Protein AF-A0A7K2YGI1-F1 (afdb_monomer)

Structure (mmCIF, N/CA/C/O backbone):
data_AF-A0A7K2YGI1-F1
#
_entry.id   AF-A0A7K2YGI1-F1
#
loop_
_atom_site.group_PDB
_atom_site.id
_atom_site.type_symbol
_atom_site.label_atom_id
_atom_site.label_alt_id
_atom_site.label_comp_id
_atom_site.label_asym_id
_atom_site.label_entity_id
_atom_site.label_seq_id
_atom_site.pdbx_PDB_ins_code
_atom_site.Cartn_x
_atom_site.Cartn_y
_atom_site.Cartn_z
_atom_site.occupancy
_atom_site.B_iso_or_equiv
_atom_site.auth_seq_id
_atom_site.auth_comp_id
_atom_site.auth_asym_id
_atom_site.auth_atom_id
_atom_site.pdbx_PDB_model_num
ATOM 1 N N . MET A 1 1 ? 9.250 -7.421 61.620 1.00 45.06 1 MET A N 1
ATOM 2 C CA . MET A 1 1 ? 8.471 -8.365 62.449 1.00 45.06 1 MET A CA 1
ATOM 3 C C . MET A 1 1 ? 7.355 -8.930 61.593 1.00 45.06 1 MET A C 1
ATOM 5 O O . MET A 1 1 ? 6.462 -8.195 61.200 1.00 45.06 1 MET A O 1
ATOM 9 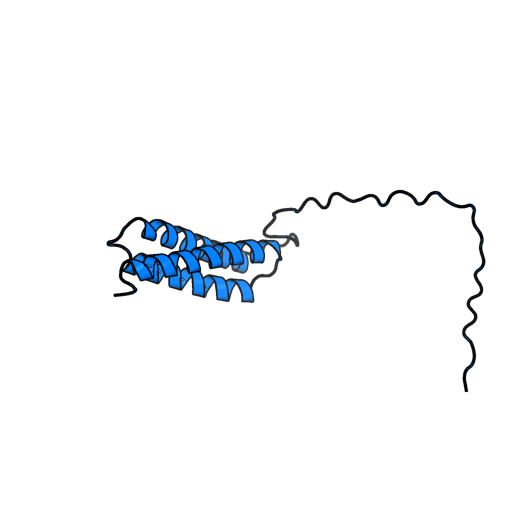N N . ALA A 1 2 ? 7.492 -10.195 61.210 1.00 52.25 2 ALA A N 1
ATOM 10 C CA . ALA A 1 2 ? 6.540 -10.931 60.392 1.00 52.25 2 ALA A CA 1
ATOM 11 C C . ALA A 1 2 ? 5.465 -11.555 61.289 1.00 52.25 2 ALA A C 1
ATOM 13 O O . ALA A 1 2 ? 5.830 -12.147 62.301 1.00 52.25 2 ALA A O 1
ATOM 14 N N . HIS A 1 3 ? 4.183 -11.488 60.909 1.00 44.59 3 HIS A N 1
ATOM 15 C CA . HIS A 1 3 ? 3.222 -12.508 61.331 1.00 44.59 3 HIS A CA 1
ATOM 16 C C . HIS A 1 3 ? 1.954 -12.544 60.451 1.00 44.59 3 HIS A C 1
ATOM 18 O O . HIS A 1 3 ? 1.052 -11.728 60.584 1.00 44.59 3 HIS A O 1
ATOM 24 N N . THR A 1 4 ? 1.911 -13.577 59.603 1.00 57.75 4 THR A N 1
ATOM 25 C CA . THR A 1 4 ? 0.811 -14.555 59.522 1.00 57.75 4 THR A CA 1
ATOM 26 C C . THR A 1 4 ? -0.527 -14.130 58.911 1.00 57.75 4 THR A C 1
ATOM 28 O O . THR A 1 4 ? -1.422 -13.644 59.593 1.00 57.75 4 THR A O 1
ATOM 31 N N . ILE A 1 5 ? -0.737 -14.528 57.649 1.00 59.59 5 ILE A N 1
ATOM 32 C CA . ILE A 1 5 ? -2.075 -14.846 57.127 1.00 59.59 5 ILE A CA 1
ATOM 33 C C . ILE A 1 5 ? -2.151 -16.360 56.911 1.00 59.59 5 ILE A C 1
ATOM 35 O O . ILE A 1 5 ? -1.531 -16.938 56.020 1.00 59.59 5 ILE A O 1
ATOM 39 N N . ARG A 1 6 ? -2.909 -16.991 57.805 1.00 55.69 6 ARG A N 1
ATOM 40 C CA . ARG A 1 6 ? -3.280 -18.406 57.860 1.00 55.69 6 ARG A CA 1
ATOM 41 C C . ARG A 1 6 ? -4.066 -18.801 56.599 1.00 55.69 6 ARG A C 1
ATOM 43 O O . ARG A 1 6 ? -5.207 -18.382 56.439 1.00 55.69 6 ARG A O 1
ATOM 50 N N . ARG A 1 7 ? -3.506 -19.663 55.741 1.00 56.50 7 ARG A N 1
ATOM 51 C CA . ARG A 1 7 ? -4.301 -20.464 54.792 1.00 56.50 7 ARG A CA 1
ATOM 52 C C . ARG A 1 7 ? -4.713 -21.763 55.476 1.00 56.50 7 ARG A C 1
ATOM 54 O O . ARG A 1 7 ? -3.933 -22.703 55.559 1.00 56.50 7 ARG A O 1
ATOM 61 N N . THR A 1 8 ? -5.948 -21.801 55.959 1.00 56.31 8 THR A N 1
ATOM 62 C CA . THR A 1 8 ? -6.647 -23.036 56.333 1.00 56.31 8 THR A CA 1
ATOM 63 C C . THR A 1 8 ? -7.692 -23.327 55.273 1.00 56.31 8 THR A C 1
ATOM 65 O O . THR A 1 8 ? -8.629 -22.555 55.097 1.00 56.31 8 THR A O 1
ATOM 68 N N . GLY A 1 9 ? -7.496 -24.432 54.560 1.00 49.47 9 GLY A N 1
ATOM 69 C CA . GLY A 1 9 ? -8.387 -24.897 53.506 1.00 49.47 9 GLY A CA 1
ATOM 70 C C . GLY A 1 9 ? -7.908 -26.218 52.918 1.00 49.47 9 GLY A C 1
ATOM 71 O O . GLY A 1 9 ? -7.691 -26.318 51.718 1.00 49.47 9 GLY A O 1
ATOM 72 N N . THR A 1 10 ? -7.689 -27.218 53.773 1.00 59.75 10 THR A N 1
ATOM 73 C CA . THR A 1 10 ? -7.644 -28.627 53.372 1.00 59.75 10 THR A CA 1
ATOM 74 C C . THR A 1 10 ? -9.079 -29.118 53.230 1.00 59.75 10 THR A C 1
ATOM 76 O O . THR A 1 10 ? -9.737 -29.404 54.228 1.00 59.75 10 THR A O 1
ATOM 79 N N . ALA A 1 11 ? -9.561 -29.207 51.995 1.00 50.25 11 ALA A N 1
ATOM 80 C CA . ALA A 1 11 ? -10.733 -29.997 51.648 1.00 50.25 11 ALA A CA 1
ATOM 81 C C . ALA A 1 11 ? -10.344 -30.913 50.486 1.00 50.25 11 ALA A C 1
ATOM 83 O O . ALA A 1 11 ? -10.409 -30.552 49.313 1.00 50.25 11 ALA A O 1
ATOM 84 N N . THR A 1 12 ? -9.864 -32.092 50.862 1.00 53.69 12 THR A N 1
ATOM 85 C CA . THR A 1 12 ? -9.675 -33.261 50.010 1.00 53.69 12 THR A CA 1
ATOM 86 C C . THR A 1 12 ? -11.051 -33.703 49.503 1.00 53.69 12 THR A C 1
ATOM 88 O O . THR A 1 12 ? -11.774 -34.413 50.196 1.00 53.69 12 THR A O 1
ATOM 91 N N . GLY A 1 13 ? -11.451 -33.220 48.326 1.00 58.00 13 GLY A N 1
ATOM 92 C CA . GLY A 1 13 ? -12.566 -33.776 47.554 1.00 58.00 13 GLY A CA 1
ATOM 93 C C . GLY A 1 13 ? -12.103 -34.984 46.728 1.00 58.00 13 GLY A C 1
ATOM 94 O O . GLY A 1 13 ? -10.903 -35.102 46.462 1.00 58.00 13 GLY A O 1
ATOM 95 N N . PRO A 1 14 ? -13.010 -35.895 46.327 1.00 58.09 14 PRO A N 1
ATOM 96 C CA . PRO A 1 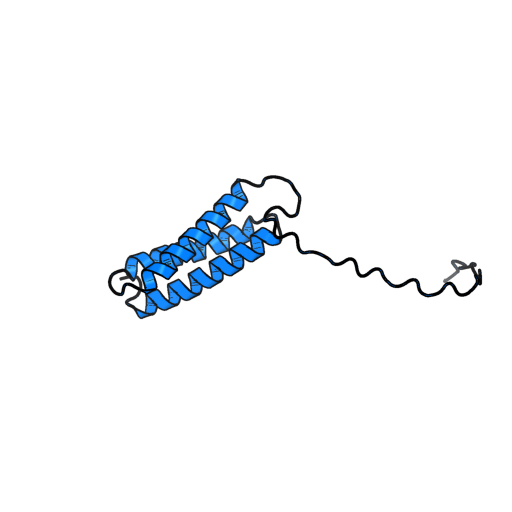14 ? -12.659 -37.026 45.471 1.00 58.09 14 PRO A CA 1
ATOM 97 C C . PRO A 1 14 ? -12.021 -36.504 44.181 1.00 58.09 14 PRO A C 1
ATOM 99 O O . PRO A 1 14 ? -12.472 -35.488 43.654 1.00 58.09 14 PRO A O 1
ATOM 102 N N . VAL A 1 15 ? -10.967 -37.176 43.703 1.00 65.31 15 VAL A N 1
ATOM 103 C CA . VAL A 1 15 ? -10.282 -36.878 42.436 1.00 65.31 15 VAL A CA 1
ATOM 104 C C . VAL A 1 15 ? -11.321 -36.871 41.316 1.00 65.31 15 VAL A C 1
ATOM 106 O O . VAL A 1 15 ? -11.678 -37.902 40.753 1.00 65.31 15 VAL A O 1
ATOM 109 N N . GLY A 1 16 ? -11.852 -35.684 41.038 1.00 55.22 16 GLY A N 1
ATOM 110 C CA . GLY A 1 16 ? -12.587 -35.400 39.829 1.00 55.22 16 GLY A CA 1
ATOM 111 C C . GLY A 1 16 ? -11.579 -35.486 38.703 1.00 55.22 16 GLY A C 1
ATOM 112 O O . GLY A 1 16 ? -10.581 -34.764 38.706 1.00 55.22 16 GLY A O 1
ATOM 113 N N . THR A 1 17 ? -11.819 -36.415 37.786 1.00 59.53 17 THR A N 1
ATOM 114 C CA . THR A 1 17 ? -11.211 -36.493 36.461 1.00 59.53 17 THR A CA 1
ATOM 115 C C . THR A 1 17 ? -10.858 -35.085 35.978 1.00 59.53 17 THR A C 1
ATOM 117 O O . THR A 1 17 ? -11.756 -34.239 36.012 1.00 59.53 17 THR A O 1
ATOM 120 N N . PRO A 1 18 ? -9.612 -34.786 35.556 1.00 59.06 18 PRO A N 1
ATOM 121 C CA . PRO A 1 18 ? -9.316 -33.522 34.897 1.00 59.06 18 PRO A CA 1
ATOM 122 C C . PRO A 1 18 ? -10.215 -33.445 33.665 1.00 59.06 18 PRO A C 1
ATOM 124 O O . PRO A 1 18 ? -9.957 -34.075 32.641 1.00 59.06 18 PRO A O 1
ATOM 127 N N . GLY A 1 19 ? -11.349 -32.761 33.833 1.00 55.47 19 GLY A N 1
ATOM 128 C CA . GLY A 1 19 ? -12.338 -32.544 32.802 1.00 55.47 19 GLY A CA 1
ATOM 129 C C . GLY A 1 19 ? -11.597 -31.877 31.673 1.00 55.47 19 GLY A C 1
ATOM 130 O O . GLY A 1 19 ? -11.043 -30.794 31.862 1.00 55.47 19 GLY A O 1
ATOM 131 N N . ALA A 1 20 ? -11.513 -32.608 30.565 1.00 59.72 20 ALA A N 1
ATOM 132 C CA . ALA A 1 20 ? -10.896 -32.190 29.330 1.00 59.72 20 ALA A CA 1
ATOM 133 C C . ALA A 1 20 ? -11.127 -30.693 29.142 1.00 59.72 20 ALA A C 1
ATOM 135 O O . ALA A 1 20 ? -12.272 -30.237 29.082 1.00 59.72 20 ALA A O 1
ATOM 136 N N . THR A 1 21 ? -10.032 -29.938 29.102 1.00 56.62 21 THR A N 1
ATOM 137 C CA . THR A 1 21 ? -10.012 -28.579 28.586 1.00 56.62 21 THR A CA 1
ATOM 138 C C . THR A 1 21 ? -10.784 -28.624 27.281 1.00 56.62 21 THR A C 1
ATOM 140 O O . THR A 1 21 ? -10.309 -29.183 26.293 1.00 56.62 21 THR A O 1
ATOM 143 N N . ALA A 1 22 ? -12.014 -28.110 27.289 1.00 58.97 22 ALA A N 1
ATOM 144 C CA . ALA A 1 22 ? -12.747 -27.879 26.068 1.00 58.97 22 ALA A CA 1
ATOM 145 C C . ALA A 1 22 ? -11.897 -26.870 25.301 1.00 58.97 22 ALA A C 1
ATOM 147 O 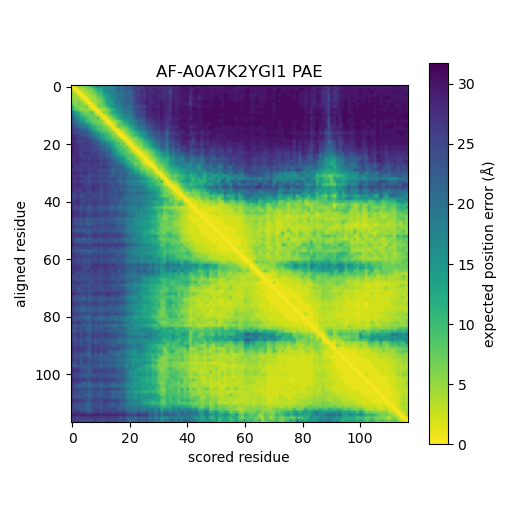O . ALA A 1 22 ? -11.917 -25.674 25.592 1.00 58.97 22 ALA A O 1
ATOM 148 N N . VAL A 1 23 ? -11.068 -27.377 24.386 1.00 62.72 23 VAL A N 1
ATOM 149 C CA . VAL A 1 23 ? -10.360 -26.586 23.392 1.00 62.72 23 VAL A CA 1
ATOM 150 C C . VAL A 1 23 ? -11.467 -26.000 22.537 1.00 62.72 23 VAL A C 1
ATOM 152 O O . VAL A 1 23 ? -11.917 -26.596 21.558 1.00 62.72 23 VAL A O 1
ATOM 155 N N . GLY A 1 24 ? -11.990 -24.861 22.990 1.00 56.62 24 GLY A N 1
ATOM 156 C CA . GLY A 1 24 ? -12.884 -24.036 22.215 1.00 56.62 24 GLY A CA 1
ATOM 157 C C . GLY A 1 24 ? -12.155 -23.777 20.915 1.00 56.62 24 GLY A C 1
ATOM 158 O O . GLY A 1 24 ? -11.088 -23.166 20.907 1.00 56.62 24 GLY A O 1
ATOM 159 N N . THR A 1 25 ? -12.683 -24.326 19.828 1.00 60.78 25 THR A N 1
ATOM 160 C CA . THR A 1 25 ? -12.170 -24.074 18.492 1.00 60.78 25 THR A CA 1
ATOM 161 C C . THR A 1 25 ? -12.355 -22.581 18.276 1.00 60.78 25 THR A C 1
ATOM 163 O O . THR A 1 25 ? -13.459 -22.121 17.985 1.00 60.78 25 THR A O 1
ATOM 166 N N . HIS A 1 26 ? -11.295 -21.808 18.513 1.00 54.62 26 HIS A N 1
ATOM 167 C CA . HIS A 1 26 ? -11.288 -20.374 18.295 1.00 54.62 26 HIS A CA 1
ATOM 168 C C . HIS A 1 26 ? -11.380 -20.176 16.787 1.00 54.62 26 HIS A C 1
ATOM 170 O O . HIS A 1 26 ? -10.375 -20.072 16.098 1.00 54.62 26 HIS A O 1
ATOM 176 N N . ARG A 1 27 ? -12.599 -20.200 16.243 1.00 62.75 27 ARG A N 1
ATOM 177 C CA . ARG A 1 27 ? -12.839 -19.899 14.836 1.00 62.75 27 ARG A CA 1
ATOM 178 C C . ARG A 1 27 ? -12.501 -18.422 14.658 1.00 62.75 27 ARG A C 1
ATOM 180 O O . ARG A 1 27 ? -13.203 -17.593 15.244 1.00 62.75 27 ARG A O 1
ATOM 187 N N . PRO A 1 28 ? -11.424 -18.070 13.936 1.00 56.44 28 PRO A N 1
ATOM 188 C CA . PRO A 1 28 ? -11.101 -16.674 13.717 1.00 56.44 28 PRO A CA 1
ATOM 189 C C . PRO A 1 28 ? -12.233 -16.090 12.875 1.00 56.44 28 PRO A C 1
ATOM 191 O O . PRO A 1 28 ? -12.435 -16.469 11.722 1.00 56.44 28 PRO A O 1
ATOM 194 N N . ARG A 1 29 ? -13.041 -15.214 13.474 1.00 59.75 29 ARG A N 1
ATOM 195 C CA . ARG A 1 29 ? -14.012 -14.436 12.712 1.00 59.75 29 ARG A CA 1
ATOM 196 C C . ARG A 1 29 ? -13.199 -13.394 11.952 1.00 59.75 29 ARG A C 1
ATOM 198 O O . ARG A 1 29 ? -12.737 -12.432 12.550 1.00 59.75 29 ARG A O 1
ATOM 205 N N . LEU A 1 30 ? -13.008 -13.611 10.651 1.00 57.84 30 LEU A N 1
ATOM 206 C CA . LEU A 1 30 ? -12.370 -12.686 9.700 1.00 57.84 30 LEU A CA 1
ATOM 207 C C . LEU A 1 30 ? -13.265 -11.461 9.432 1.00 57.84 30 LEU A C 1
ATOM 209 O O . LEU A 1 30 ? -13.559 -11.107 8.296 1.00 57.84 30 LEU A O 1
ATOM 213 N N . SER A 1 31 ? -13.762 -10.842 10.496 1.00 58.16 31 SER A N 1
ATOM 214 C CA . SER A 1 31 ? -14.467 -9.574 10.439 1.00 58.16 31 SER A CA 1
ATOM 215 C C . SER A 1 31 ? -13.432 -8.473 10.646 1.00 58.16 31 SER A C 1
ATOM 217 O O . SER A 1 31 ? -12.752 -8.466 11.671 1.00 58.16 31 SER A O 1
ATOM 219 N N . LEU A 1 32 ? -13.349 -7.507 9.721 1.00 59.62 32 LEU A N 1
ATOM 220 C CA . LEU A 1 32 ? -12.639 -6.229 9.941 1.00 59.62 32 LEU A CA 1
ATOM 221 C C . LEU A 1 32 ? -13.142 -5.512 11.203 1.00 59.62 32 LEU A C 1
ATOM 223 O O . LEU A 1 32 ? -12.490 -4.640 11.761 1.00 59.62 32 LEU A O 1
ATOM 227 N N . ASN A 1 33 ? -14.313 -5.915 11.675 1.00 63.28 33 ASN A N 1
ATOM 228 C CA . ASN A 1 33 ? -14.978 -5.395 12.836 1.00 63.28 33 ASN A CA 1
ATOM 229 C C . ASN A 1 33 ? -15.017 -6.463 13.931 1.00 63.28 33 ASN A C 1
ATOM 231 O O . ASN A 1 33 ? -16.023 -7.158 14.102 1.00 63.28 33 ASN A O 1
ATOM 235 N N . SER A 1 34 ? -13.887 -6.651 14.611 1.00 58.03 34 SER A N 1
ATOM 236 C CA . SER A 1 34 ? -13.769 -7.654 15.676 1.00 58.03 34 SER A CA 1
ATOM 237 C C . SER A 1 34 ? -14.638 -7.310 16.899 1.00 58.03 34 SER A C 1
ATOM 239 O O . SER A 1 34 ? -15.037 -8.215 17.629 1.00 58.03 34 SER A O 1
ATOM 241 N N . ASP A 1 35 ? -15.011 -6.032 17.045 1.00 54.81 35 ASP A N 1
ATOM 242 C CA . ASP A 1 35 ? -15.744 -5.489 18.198 1.00 54.81 35 ASP A CA 1
ATOM 243 C C . ASP A 1 35 ? -17.227 -5.177 17.894 1.00 54.81 35 ASP A C 1
ATOM 245 O O . ASP A 1 35 ? -17.965 -4.699 18.755 1.00 54.81 35 ASP A O 1
ATOM 249 N N . GLY A 1 36 ? -17.697 -5.437 16.666 1.00 57.91 36 GLY A N 1
ATOM 250 C CA . GLY A 1 36 ? -19.110 -5.312 16.272 1.00 57.91 36 GLY A CA 1
ATOM 251 C C . GLY A 1 36 ? -19.650 -3.884 16.063 1.00 57.91 36 GLY A C 1
ATOM 252 O O . GLY A 1 36 ? -20.849 -3.717 15.846 1.00 57.91 36 GLY A O 1
ATOM 253 N N . ARG A 1 37 ? -18.805 -2.845 16.093 1.00 54.94 37 ARG A N 1
ATOM 254 C CA . ARG A 1 37 ? -19.167 -1.422 15.890 1.00 54.94 37 ARG A CA 1
ATOM 255 C C . ARG A 1 37 ? -18.658 -0.921 14.545 1.00 54.94 37 ARG A C 1
ATOM 257 O O . ARG A 1 37 ? -17.469 -1.021 14.282 1.00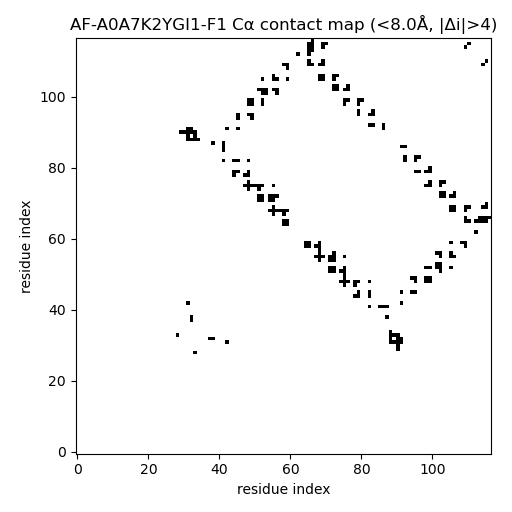 54.94 37 ARG A O 1
ATOM 264 N N . ALA A 1 38 ? -19.503 -0.398 13.656 1.00 60.94 38 ALA A N 1
ATOM 265 C CA . ALA A 1 38 ? -19.034 0.119 12.362 1.00 60.94 38 ALA A CA 1
ATOM 266 C C . ALA A 1 38 ? -18.021 1.271 12.547 1.00 60.94 38 ALA A C 1
ATOM 268 O O . ALA A 1 38 ? -18.356 2.282 13.159 1.00 60.94 38 ALA A O 1
ATOM 269 N N . HIS A 1 39 ? -16.815 1.110 11.992 1.00 62.31 39 HIS A N 1
ATOM 270 C CA . HIS A 1 39 ? -15.726 2.096 11.984 1.00 62.31 39 HIS A CA 1
ATOM 271 C C . HIS A 1 39 ? -15.495 2.580 10.542 1.00 62.31 39 HIS A C 1
ATOM 273 O O . HIS A 1 39 ? -14.590 2.111 9.854 1.00 62.31 39 HIS A O 1
ATOM 279 N N . PRO A 1 40 ? -16.385 3.435 10.002 1.00 70.12 40 PRO A N 1
ATOM 280 C CA . PRO A 1 40 ? -16.385 3.764 8.579 1.00 70.12 40 PRO A CA 1
ATOM 281 C C . PRO A 1 40 ? -15.121 4.502 8.129 1.00 70.12 40 PRO A C 1
ATOM 283 O O . PRO A 1 40 ? -14.728 4.352 6.979 1.00 70.12 40 PRO A O 1
ATOM 286 N N . ARG A 1 41 ? -14.461 5.269 9.005 1.00 74.12 41 ARG A N 1
ATOM 287 C CA . ARG A 1 41 ? -13.262 6.042 8.643 1.00 74.12 41 ARG A CA 1
ATOM 288 C C . ARG A 1 41 ? -12.039 5.141 8.518 1.00 74.12 41 ARG A C 1
ATOM 290 O O . ARG A 1 41 ? -11.350 5.167 7.501 1.00 74.12 41 ARG A O 1
ATOM 297 N N . GLU A 1 42 ? -11.820 4.299 9.513 1.00 79.44 42 GLU A N 1
ATOM 298 C CA . GLU A 1 42 ? -10.718 3.344 9.561 1.00 79.44 42 GLU A CA 1
ATOM 299 C C . GLU A 1 42 ? -10.824 2.345 8.396 1.00 79.44 42 GLU A C 1
ATOM 301 O O . GLU A 1 42 ? -9.896 2.197 7.597 1.00 79.44 42 GLU A O 1
ATOM 306 N N . ASN A 1 43 ? -12.025 1.799 8.175 1.00 78.56 43 ASN A N 1
ATOM 307 C CA . ASN A 1 43 ? -12.287 0.853 7.091 1.00 78.56 43 ASN A CA 1
ATOM 308 C C . ASN A 1 43 ? -12.095 1.476 5.691 1.00 78.56 43 ASN A C 1
ATOM 310 O O . ASN A 1 43 ? -11.663 0.787 4.766 1.00 78.56 43 ASN A O 1
ATOM 314 N N . THR A 1 44 ? -12.376 2.778 5.518 1.00 81.31 44 THR A N 1
ATOM 315 C CA . THR A 1 44 ? -12.080 3.476 4.252 1.00 81.31 44 THR A CA 1
ATOM 316 C C . THR A 1 44 ? -10.589 3.646 4.010 1.00 81.31 44 THR A C 1
ATOM 318 O O . THR A 1 44 ? -10.151 3.460 2.878 1.00 81.31 44 THR A O 1
ATOM 321 N N . LEU A 1 45 ? -9.793 3.942 5.045 1.00 80.06 45 LEU A N 1
ATOM 322 C CA . LEU A 1 45 ? -8.346 4.090 4.882 1.00 80.06 45 LEU A CA 1
ATOM 323 C C . LEU A 1 45 ? -7.713 2.779 4.411 1.00 80.06 45 LEU A C 1
ATOM 325 O O . LEU A 1 45 ? -6.921 2.779 3.475 1.00 80.06 45 LEU A O 1
ATOM 329 N N . VAL A 1 46 ? -8.132 1.662 5.006 1.00 79.44 46 VAL A N 1
ATOM 330 C CA . VAL A 1 46 ? -7.665 0.320 4.632 1.00 79.44 46 VAL A CA 1
ATOM 331 C C . VAL A 1 46 ? -8.039 -0.006 3.195 1.00 79.44 46 VAL A C 1
ATOM 333 O O . VAL A 1 46 ? -7.198 -0.473 2.431 1.00 79.44 46 VAL A O 1
ATOM 336 N N . ALA A 1 47 ? -9.285 0.274 2.801 1.00 83.38 47 ALA A N 1
ATOM 337 C CA . ALA A 1 47 ? -9.740 0.051 1.434 1.00 83.38 47 ALA A CA 1
ATOM 338 C C . ALA A 1 47 ? -8.930 0.876 0.421 1.00 83.38 47 ALA A C 1
ATOM 340 O O . ALA A 1 47 ? -8.550 0.352 -0.625 1.00 83.38 47 ALA A O 1
ATOM 341 N N . VAL A 1 48 ? -8.610 2.134 0.745 1.00 85.94 48 VAL A N 1
ATOM 342 C CA . VAL A 1 48 ? -7.754 2.990 -0.091 1.00 85.94 48 VAL A CA 1
ATOM 343 C C . VAL A 1 48 ? -6.340 2.421 -0.194 1.00 85.94 48 VAL A C 1
ATOM 345 O O . VAL A 1 48 ? -5.796 2.353 -1.294 1.00 85.94 48 VAL A O 1
ATOM 348 N N . THR A 1 49 ? -5.752 1.957 0.910 1.00 86.50 49 THR A N 1
ATOM 349 C CA . THR A 1 49 ? -4.423 1.329 0.895 1.00 86.50 49 THR A CA 1
ATOM 350 C C . THR A 1 49 ? -4.407 0.067 0.034 1.00 86.50 49 THR A C 1
ATOM 352 O O . THR A 1 49 ? -3.517 -0.097 -0.798 1.00 86.50 49 THR A O 1
ATOM 355 N N . VAL A 1 50 ? -5.407 -0.805 0.178 1.00 85.56 50 VAL A N 1
ATOM 356 C CA . VAL A 1 50 ? -5.549 -2.018 -0.645 1.00 85.56 50 VAL A CA 1
ATOM 357 C C . VAL A 1 50 ? -5.698 -1.661 -2.123 1.00 85.56 50 VAL A C 1
ATOM 359 O O . VAL A 1 50 ? -5.070 -2.291 -2.973 1.00 85.56 50 VAL A O 1
ATOM 362 N N . LEU A 1 51 ? -6.491 -0.635 -2.441 1.00 91.06 51 LEU A N 1
ATOM 363 C CA . LEU A 1 51 ? -6.677 -0.176 -3.813 1.00 91.06 51 LEU A CA 1
ATO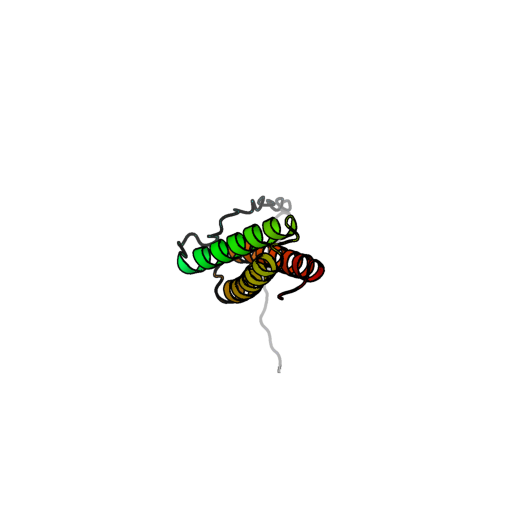M 364 C C . LEU A 1 51 ? -5.362 0.331 -4.415 1.00 91.06 51 LEU A C 1
ATOM 366 O O . LEU A 1 51 ? -5.011 -0.073 -5.522 1.00 91.06 51 LEU A O 1
ATOM 370 N N . PHE A 1 52 ? -4.605 1.155 -3.684 1.00 86.94 52 PHE A N 1
ATOM 371 C CA . PHE A 1 52 ? -3.289 1.607 -4.138 1.00 86.94 52 PHE A CA 1
ATOM 372 C C . PHE A 1 52 ? -2.321 0.446 -4.350 1.00 86.94 52 PHE A C 1
ATOM 374 O O . PHE A 1 52 ? -1.629 0.423 -5.364 1.00 86.94 52 PHE A O 1
ATOM 381 N N . ALA A 1 53 ? -2.292 -0.532 -3.441 1.00 79.19 53 ALA A N 1
ATOM 382 C CA . ALA A 1 53 ? -1.458 -1.723 -3.576 1.00 79.19 53 ALA A CA 1
ATOM 383 C C . ALA A 1 53 ? -1.794 -2.526 -4.843 1.00 79.19 53 ALA A C 1
ATOM 385 O O . ALA A 1 53 ? -0.891 -2.932 -5.572 1.00 79.19 53 ALA A O 1
ATOM 386 N N . LEU A 1 54 ? -3.084 -2.710 -5.139 1.00 87.62 54 LEU A N 1
ATOM 387 C CA . LEU A 1 54 ? -3.541 -3.409 -6.341 1.00 87.62 54 LEU A CA 1
ATOM 388 C C . LEU A 1 54 ? -3.177 -2.658 -7.620 1.00 87.62 54 LEU A C 1
ATOM 390 O O . LEU A 1 54 ? -2.607 -3.254 -8.531 1.00 87.62 54 LEU A O 1
ATOM 394 N N . VAL A 1 55 ? -3.477 -1.360 -7.688 1.00 87.00 55 VAL A N 1
ATOM 395 C CA . VAL A 1 55 ? -3.169 -0.535 -8.866 1.00 87.00 55 VAL A CA 1
ATOM 396 C C . VAL A 1 55 ? -1.663 -0.519 -9.123 1.00 87.00 55 VAL A C 1
ATOM 398 O O . VAL A 1 55 ? -1.230 -0.796 -10.240 1.00 87.00 55 VAL A O 1
ATOM 401 N N . ALA A 1 56 ? -0.864 -0.289 -8.080 1.00 79.94 56 ALA A N 1
ATOM 402 C CA . ALA A 1 56 ? 0.591 -0.300 -8.166 1.00 79.94 56 ALA A CA 1
ATOM 403 C C . ALA A 1 56 ? 1.147 -1.652 -8.634 1.00 79.94 56 ALA A C 1
ATOM 405 O O . ALA A 1 56 ? 2.059 -1.687 -9.460 1.00 79.94 56 ALA A O 1
ATOM 406 N N . GLY A 1 57 ? 0.591 -2.757 -8.126 1.00 80.06 57 GLY A N 1
ATOM 407 C CA . GLY A 1 57 ? 0.974 -4.109 -8.526 1.00 80.06 57 GLY A CA 1
ATOM 408 C C . GLY A 1 57 ? 0.640 -4.408 -9.987 1.00 80.06 57 GLY A C 1
ATOM 409 O O . GLY A 1 57 ? 1.433 -5.039 -10.679 1.00 80.06 57 GLY A O 1
ATOM 410 N N . ILE A 1 58 ? -0.490 -3.906 -10.493 1.00 86.19 58 ILE A N 1
ATOM 411 C CA . ILE A 1 58 ? -0.866 -4.046 -11.908 1.00 86.19 58 ILE A CA 1
ATOM 412 C C . ILE A 1 58 ? 0.073 -3.228 -12.807 1.00 86.19 58 ILE A C 1
ATOM 414 O O . ILE A 1 58 ? 0.465 -3.699 -13.875 1.00 86.19 58 ILE A O 1
ATOM 418 N N . CYS A 1 59 ? 0.491 -2.034 -12.378 1.00 82.31 59 CYS A N 1
ATOM 419 C CA . CYS A 1 59 ? 1.426 -1.207 -13.145 1.00 82.31 59 CYS A CA 1
ATOM 420 C C . CYS A 1 59 ? 2.786 -1.882 -13.382 1.00 82.31 59 CYS A C 1
ATOM 422 O O . CYS A 1 59 ? 3.403 -1.613 -14.407 1.00 82.31 59 CYS A O 1
ATOM 424 N N . VAL A 1 60 ? 3.216 -2.811 -12.516 1.00 80.06 60 VAL A N 1
ATOM 425 C CA . VAL A 1 60 ? 4.473 -3.569 -12.691 1.00 80.06 60 VAL A CA 1
ATOM 426 C C . VAL A 1 60 ? 4.517 -4.326 -14.025 1.00 80.06 60 VAL A C 1
ATOM 428 O O . VAL A 1 60 ? 5.591 -4.502 -14.594 1.00 80.06 60 VAL A O 1
ATOM 431 N N . PHE A 1 61 ? 3.372 -4.762 -14.558 1.00 80.81 61 PHE A N 1
ATOM 432 C CA . PHE A 1 61 ? 3.326 -5.490 -15.830 1.00 80.81 61 PHE A CA 1
ATOM 433 C C . PHE A 1 61 ? 3.597 -4.598 -17.055 1.00 80.81 61 PHE A C 1
ATOM 435 O O . PHE A 1 61 ? 3.899 -5.115 -18.132 1.00 80.81 61 PHE A O 1
ATOM 442 N N . PHE A 1 62 ? 3.526 -3.272 -16.907 1.00 78.75 62 PHE A N 1
ATOM 443 C CA . PHE A 1 62 ? 3.700 -2.305 -17.987 1.00 78.75 62 PHE A CA 1
ATOM 444 C C . PHE A 1 62 ? 4.961 -1.465 -17.756 1.00 78.75 62 PHE A C 1
ATOM 446 O O . PHE A 1 62 ? 4.966 -0.540 -16.947 1.00 78.75 62 PHE A O 1
ATOM 453 N N . ARG A 1 63 ? 6.028 -1.743 -18.518 1.00 72.31 63 ARG A N 1
ATOM 454 C CA . ARG A 1 63 ? 7.318 -1.024 -18.423 1.00 72.31 63 ARG A CA 1
ATOM 455 C C . ARG A 1 63 ? 7.190 0.493 -18.574 1.00 72.31 63 ARG A C 1
ATOM 457 O O . ARG A 1 63 ? 7.835 1.239 -17.845 1.00 72.31 63 ARG A O 1
ATOM 464 N N . ASP A 1 64 ? 6.323 0.954 -19.469 1.00 79.19 64 ASP A N 1
ATOM 465 C CA . ASP A 1 64 ? 6.138 2.385 -19.727 1.00 79.19 64 ASP A CA 1
ATOM 466 C C . ASP A 1 64 ? 5.350 3.112 -18.617 1.00 79.19 64 ASP A C 1
ATOM 468 O O . ASP A 1 64 ? 5.376 4.337 -18.548 1.00 79.19 64 ASP A O 1
ATOM 472 N N . MET A 1 65 ? 4.679 2.389 -17.707 1.00 80.81 65 MET A N 1
ATOM 473 C CA . MET A 1 65 ? 3.868 2.977 -16.625 1.00 80.81 65 MET A CA 1
ATOM 474 C C . MET A 1 65 ? 4.583 3.020 -15.268 1.00 80.81 65 MET A C 1
ATOM 476 O O . MET A 1 65 ? 3.939 3.290 -14.253 1.00 80.81 65 MET A O 1
ATOM 480 N N . HIS A 1 66 ? 5.897 2.794 -15.229 1.00 80.19 66 HIS A N 1
ATOM 481 C CA . HIS A 1 66 ? 6.677 2.743 -13.989 1.00 80.19 66 HIS A CA 1
ATOM 482 C C . HIS A 1 66 ? 6.577 4.028 -13.149 1.00 80.19 66 HIS A C 1
ATOM 484 O O . HIS A 1 66 ? 6.513 3.928 -11.930 1.00 80.19 66 HIS A O 1
ATOM 490 N N . ILE A 1 67 ? 6.444 5.213 -13.761 1.00 85.94 67 ILE A N 1
ATOM 491 C CA . ILE A 1 67 ? 6.236 6.479 -13.031 1.00 85.94 67 ILE A CA 1
ATOM 492 C C . ILE A 1 67 ? 4.909 6.449 -12.261 1.00 85.94 67 ILE A C 1
ATOM 494 O O . ILE A 1 67 ? 4.878 6.674 -11.050 1.00 85.94 67 ILE A O 1
ATOM 498 N N . LEU A 1 68 ? 3.801 6.128 -12.938 1.00 85.25 68 LEU A N 1
ATOM 499 C CA . LEU A 1 68 ? 2.484 6.027 -12.296 1.00 85.25 68 LEU A CA 1
ATOM 500 C C . LEU A 1 68 ? 2.458 4.897 -11.262 1.00 85.25 68 LEU A C 1
ATOM 502 O O . LEU A 1 68 ? 1.928 5.076 -10.165 1.00 85.25 68 LEU A O 1
ATOM 506 N N . GLY A 1 69 ? 3.068 3.755 -11.577 1.00 84.25 69 GLY A N 1
ATOM 507 C CA . GLY A 1 69 ? 3.204 2.620 -10.670 1.00 84.25 69 GLY A CA 1
ATOM 508 C C . GLY A 1 69 ? 4.010 2.959 -9.417 1.00 84.25 69 GLY A C 1
ATOM 509 O O . GLY A 1 69 ? 3.592 2.636 -8.311 1.00 84.25 69 GLY A O 1
ATOM 510 N N . ALA A 1 70 ? 5.121 3.681 -9.552 1.00 85.44 70 ALA A N 1
ATOM 511 C CA . ALA A 1 70 ? 5.952 4.099 -8.431 1.00 85.44 70 ALA A CA 1
ATOM 512 C C . ALA A 1 70 ? 5.243 5.142 -7.551 1.00 85.44 70 ALA A C 1
ATOM 514 O O . ALA A 1 70 ? 5.246 5.003 -6.329 1.00 85.44 70 ALA A O 1
ATOM 515 N N . TRP A 1 71 ? 4.562 6.135 -8.136 1.00 88.81 71 TRP A N 1
ATOM 516 C CA . TRP A 1 71 ? 3.782 7.119 -7.369 1.00 88.81 71 TRP A CA 1
ATOM 517 C C . TRP A 1 71 ? 2.581 6.495 -6.653 1.00 88.81 71 TRP A C 1
ATOM 519 O O . TRP A 1 71 ? 2.324 6.806 -5.488 1.00 88.81 71 TRP A O 1
ATOM 529 N N . THR A 1 72 ? 1.862 5.583 -7.309 1.00 90.44 72 THR A N 1
ATOM 530 C CA . THR A 1 72 ? 0.746 4.856 -6.683 1.00 90.44 72 THR A CA 1
ATOM 531 C C . THR A 1 72 ? 1.236 3.911 -5.589 1.00 90.44 72 THR A C 1
ATOM 533 O O . THR A 1 72 ? 0.628 3.860 -4.519 1.00 90.44 72 THR A O 1
ATOM 536 N N . ALA A 1 73 ? 2.369 3.233 -5.791 1.00 88.06 73 ALA A N 1
ATOM 537 C CA . ALA A 1 73 ? 2.988 2.393 -4.771 1.00 88.06 73 ALA A CA 1
ATOM 538 C C . ALA A 1 73 ? 3.454 3.217 -3.563 1.00 88.06 73 ALA A C 1
ATOM 540 O O . ALA A 1 73 ? 3.212 2.820 -2.424 1.00 88.06 73 ALA A O 1
ATOM 541 N N . LEU A 1 74 ? 4.056 4.388 -3.795 1.00 91.94 74 LEU A N 1
ATOM 542 C CA . LEU A 1 74 ? 4.458 5.323 -2.744 1.00 91.94 74 LEU A CA 1
ATOM 543 C C . LEU A 1 74 ? 3.241 5.803 -1.942 1.00 91.94 74 LEU A C 1
ATOM 545 O O . LEU A 1 74 ? 3.261 5.767 -0.712 1.00 91.94 74 LEU A O 1
ATOM 549 N N . GLY A 1 75 ? 2.158 6.179 -2.627 1.00 90.88 75 GLY A N 1
ATOM 550 C CA . GLY A 1 75 ? 0.881 6.516 -1.997 1.00 90.88 75 GLY A CA 1
ATOM 551 C C . GLY A 1 75 ? 0.323 5.362 -1.159 1.00 90.88 75 GLY A C 1
ATOM 552 O O . GLY A 1 75 ? -0.121 5.578 -0.032 1.00 90.88 75 GLY A O 1
ATOM 553 N N . GLY A 1 76 ? 0.417 4.126 -1.653 1.00 89.31 76 GLY A N 1
ATOM 554 C CA . GLY A 1 76 ? 0.055 2.913 -0.915 1.00 89.31 76 GLY A CA 1
ATOM 555 C C . GLY A 1 76 ? 0.893 2.698 0.348 1.00 89.31 76 GLY A C 1
ATOM 556 O O . GLY A 1 76 ? 0.339 2.430 1.412 1.00 89.31 76 GLY A O 1
ATOM 557 N N . VAL A 1 77 ? 2.212 2.902 0.279 1.00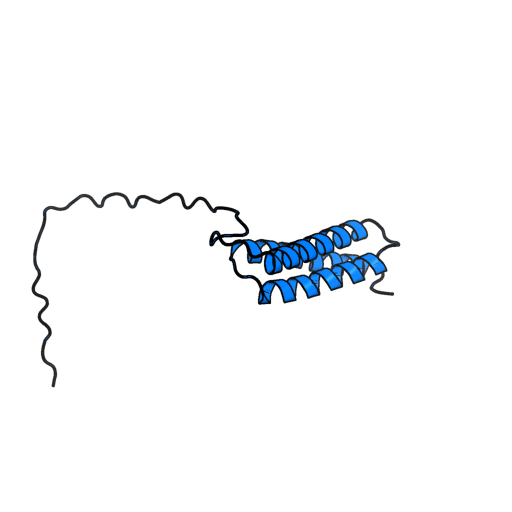 91.12 77 VAL A N 1
ATOM 558 C CA . VAL A 1 77 ? 3.099 2.809 1.453 1.00 91.12 77 VAL A CA 1
ATOM 559 C C . VAL A 1 77 ? 2.740 3.867 2.497 1.00 91.12 77 VAL A C 1
ATOM 561 O O . VAL A 1 77 ? 2.548 3.542 3.668 1.00 91.12 77 VAL A O 1
ATOM 564 N N . VAL A 1 78 ? 2.594 5.127 2.084 1.00 92.62 78 VAL A N 1
ATOM 565 C CA . VAL A 1 78 ? 2.257 6.231 2.995 1.00 92.62 78 VAL A CA 1
ATOM 566 C C . VAL A 1 78 ? 0.885 6.012 3.630 1.00 92.62 78 VAL A C 1
ATOM 568 O O . VAL A 1 78 ? 0.755 6.073 4.852 1.00 92.62 78 VAL A O 1
ATOM 571 N N . THR A 1 79 ? -0.136 5.703 2.829 1.00 88.12 79 THR A N 1
ATOM 572 C CA . THR A 1 79 ? -1.488 5.451 3.350 1.00 88.12 79 THR A CA 1
ATOM 573 C C . THR A 1 79 ? -1.537 4.224 4.252 1.00 88.12 79 THR A C 1
ATOM 575 O O . THR A 1 79 ? -2.220 4.272 5.269 1.00 88.12 79 THR A O 1
ATOM 578 N N . GLY A 1 80 ? -0.778 3.164 3.960 1.00 87.56 80 GLY A N 1
ATOM 579 C CA . GLY A 1 80 ? -0.691 1.983 4.818 1.00 87.56 80 GLY A CA 1
ATOM 580 C C . GLY A 1 80 ? -0.012 2.259 6.160 1.00 87.56 80 GLY A C 1
ATOM 581 O O . GLY A 1 80 ? -0.468 1.768 7.192 1.00 87.56 80 GLY A O 1
ATOM 582 N N . LEU A 1 81 ? 1.035 3.090 6.186 1.00 90.00 81 LEU A N 1
ATOM 583 C CA . LEU A 1 81 ? 1.664 3.543 7.433 1.00 90.00 81 LEU A CA 1
ATOM 584 C C . LEU A 1 81 ? 0.701 4.396 8.269 1.00 90.00 81 LEU A C 1
ATOM 586 O O . LEU A 1 81 ? 0.602 4.202 9.479 1.00 90.00 81 LEU A O 1
ATOM 590 N N . ILE A 1 82 ? -0.054 5.291 7.626 1.00 87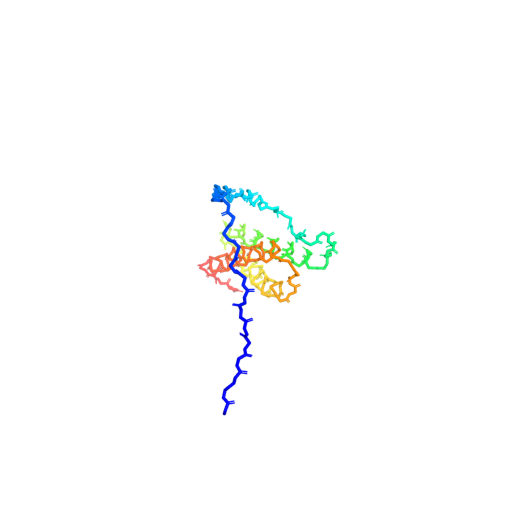.38 82 ILE A N 1
ATOM 591 C CA . ILE A 1 82 ? -1.083 6.094 8.298 1.00 87.38 82 ILE A CA 1
ATOM 592 C C . ILE A 1 82 ? -2.208 5.185 8.811 1.00 87.38 82 ILE A C 1
ATOM 594 O O . ILE A 1 82 ? -2.599 5.296 9.969 1.00 87.38 82 ILE A O 1
ATOM 598 N N . SER A 1 83 ? -2.691 4.243 7.999 1.00 85.44 83 SER A N 1
ATOM 599 C CA . SER A 1 83 ? -3.763 3.311 8.369 1.00 85.44 83 SER A CA 1
ATOM 600 C C . SER A 1 83 ? -3.408 2.510 9.623 1.00 85.44 83 SER A C 1
ATOM 602 O O . SER A 1 83 ? -4.260 2.357 10.493 1.00 85.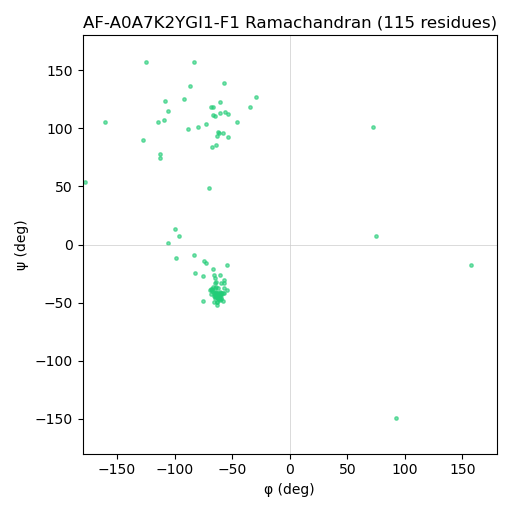44 83 SER A O 1
ATOM 604 N N . GLN A 1 84 ? -2.145 2.108 9.801 1.00 84.38 84 GLN A N 1
ATOM 605 C CA . GLN A 1 84 ? -1.702 1.438 11.030 1.00 84.38 84 GLN A CA 1
ATOM 606 C C . GLN A 1 84 ? -1.886 2.280 12.300 1.00 84.38 84 GLN A C 1
ATOM 608 O O . GLN A 1 84 ? -2.168 1.718 13.357 1.00 84.38 84 GLN A O 1
ATOM 613 N N . MET A 1 85 ? -1.749 3.606 12.212 1.00 81.75 85 MET A N 1
ATOM 614 C CA . MET A 1 85 ? -1.882 4.510 13.361 1.00 81.75 85 MET A CA 1
ATOM 615 C C . MET A 1 85 ? -3.343 4.721 13.777 1.00 81.75 85 MET A C 1
ATOM 617 O O . MET A 1 85 ? -3.610 4.983 14.947 1.00 81.75 85 MET A O 1
ATOM 621 N N . PHE A 1 86 ? -4.282 4.587 12.838 1.00 77.12 86 PHE A N 1
ATOM 622 C CA . PHE A 1 86 ? -5.715 4.797 13.075 1.00 77.12 86 PHE A CA 1
ATOM 623 C C . PHE A 1 86 ? -6.503 3.500 13.293 1.00 77.12 86 PHE A C 1
ATOM 625 O O . PHE A 1 86 ? -7.650 3.551 13.722 1.00 77.12 86 PHE A O 1
ATOM 632 N N . SER A 1 87 ? -5.905 2.339 13.028 1.00 73.50 87 SER A N 1
ATOM 633 C CA . SER A 1 87 ? -6.630 1.072 13.002 1.00 73.50 87 SER A CA 1
ATOM 634 C C . SER A 1 87 ? -7.120 0.626 14.386 1.00 73.50 87 SER A C 1
ATOM 636 O O . SER A 1 87 ? -6.324 0.355 15.300 1.00 73.50 87 SER A O 1
ATOM 638 N N . ALA A 1 88 ? -8.443 0.506 14.519 1.00 70.25 88 ALA A N 1
ATOM 639 C CA . ALA A 1 88 ? -9.126 0.201 15.774 1.00 70.25 88 ALA A CA 1
ATOM 640 C C . ALA A 1 88 ? -9.153 -1.301 16.105 1.00 70.25 88 ALA A C 1
ATOM 642 O O . ALA A 1 88 ? -9.215 -1.662 17.277 1.00 70.25 88 ALA A O 1
ATOM 643 N N . THR A 1 89 ? -9.058 -2.186 15.102 1.00 77.69 89 THR A N 1
ATOM 644 C CA . THR A 1 89 ? -9.230 -3.637 15.293 1.00 77.69 89 THR A CA 1
ATOM 645 C C . THR A 1 89 ? -8.044 -4.458 14.784 1.00 77.69 89 THR A C 1
ATOM 647 O O . THR A 1 89 ? -7.283 -4.049 13.907 1.00 77.69 89 THR A O 1
ATOM 650 N N . THR A 1 90 ? -7.882 -5.672 15.315 1.00 78.19 90 THR A N 1
ATOM 651 C CA . THR A 1 90 ? -6.808 -6.594 14.904 1.00 78.19 90 THR A CA 1
ATOM 652 C C . THR A 1 90 ? -6.964 -7.084 13.461 1.00 78.19 90 THR A C 1
ATOM 654 O O . THR A 1 90 ? -5.965 -7.249 12.762 1.00 78.19 90 THR A O 1
ATOM 657 N N . GLY A 1 91 ? -8.200 -7.313 13.003 1.00 73.31 91 GLY A N 1
ATOM 658 C CA . GLY A 1 91 ? -8.472 -7.798 11.646 1.00 73.31 91 GLY A CA 1
ATOM 659 C C . GLY A 1 91 ? -8.126 -6.761 10.581 1.00 73.31 91 GLY A C 1
ATOM 660 O O . GLY A 1 91 ? -7.534 -7.087 9.556 1.00 73.31 91 GLY A O 1
ATOM 661 N N . GLU A 1 92 ? -8.429 -5.499 10.863 1.00 77.62 92 GLU A N 1
ATOM 662 C CA . GLU A 1 92 ? -8.091 -4.376 9.999 1.00 77.62 92 GLU A CA 1
ATOM 663 C C . GLU A 1 92 ? -6.571 -4.204 9.863 1.00 77.62 92 GLU A C 1
ATOM 665 O O . GLU A 1 92 ? -6.048 -4.148 8.749 1.00 77.62 92 GLU A O 1
ATOM 670 N N . ARG A 1 93 ? -5.841 -4.274 10.983 1.00 83.56 93 ARG A N 1
ATOM 671 C CA . ARG A 1 93 ? -4.371 -4.220 10.988 1.00 83.56 93 ARG A CA 1
ATOM 672 C C . ARG A 1 93 ? -3.735 -5.302 10.127 1.00 83.56 93 ARG A C 1
ATOM 674 O O . ARG A 1 93 ? -2.780 -5.017 9.411 1.00 83.56 93 ARG A O 1
ATOM 681 N N . ALA A 1 94 ? -4.252 -6.530 10.174 1.00 85.75 94 ALA A N 1
ATOM 682 C CA . ALA A 1 94 ? -3.720 -7.622 9.363 1.00 85.75 94 ALA A CA 1
ATOM 683 C C . ALA A 1 94 ? -3.842 -7.320 7.860 1.00 85.75 94 ALA A C 1
ATOM 685 O O . ALA A 1 94 ? -2.880 -7.507 7.115 1.00 85.75 94 ALA A O 1
ATOM 686 N N . VAL A 1 95 ? -4.990 -6.793 7.421 1.00 85.31 95 VAL A N 1
ATOM 687 C CA . VAL A 1 95 ? -5.207 -6.404 6.020 1.00 85.31 95 VAL A CA 1
ATOM 688 C C . VAL A 1 95 ? -4.301 -5.239 5.627 1.00 85.31 95 VAL A C 1
ATOM 690 O O . VAL A 1 95 ? -3.657 -5.306 4.582 1.00 85.31 95 VAL A O 1
ATOM 693 N N . THR A 1 96 ? -4.184 -4.211 6.472 1.00 87.56 96 THR A N 1
ATOM 694 C CA . THR A 1 96 ? -3.297 -3.068 6.213 1.00 87.56 96 THR A CA 1
ATOM 695 C C . THR A 1 96 ? -1.839 -3.494 6.077 1.00 87.56 96 THR A C 1
ATOM 697 O O . THR A 1 96 ? -1.159 -3.020 5.174 1.00 87.56 96 THR A O 1
ATOM 700 N N . ILE A 1 97 ? -1.348 -4.407 6.921 1.00 89.56 97 ILE A N 1
ATOM 701 C CA . ILE A 1 97 ? 0.036 -4.905 6.843 1.00 89.56 97 ILE A CA 1
ATOM 702 C C . ILE A 1 97 ? 0.270 -5.671 5.537 1.00 89.56 97 ILE A C 1
ATOM 704 O O . ILE A 1 97 ? 1.292 -5.465 4.884 1.00 89.56 97 ILE A O 1
ATOM 708 N N . LEU A 1 98 ? -0.675 -6.523 5.127 1.00 90.81 98 LEU A N 1
ATOM 709 C CA . LEU A 1 98 ? -0.580 -7.239 3.853 1.00 90.81 98 LEU A CA 1
ATOM 710 C C . LEU A 1 98 ? -0.571 -6.265 2.670 1.00 90.81 98 LEU A C 1
ATOM 712 O O . LEU A 1 98 ? 0.288 -6.372 1.797 1.00 90.81 98 LEU A O 1
ATOM 716 N N . ALA A 1 99 ? -1.474 -5.282 2.668 1.00 89.62 99 ALA A N 1
ATOM 717 C CA . ALA A 1 99 ? -1.534 -4.255 1.633 1.00 89.62 99 ALA A CA 1
ATOM 718 C C . ALA A 1 99 ? -0.247 -3.420 1.585 1.00 89.62 99 ALA A C 1
ATOM 720 O O . ALA A 1 99 ? 0.305 -3.203 0.510 1.00 89.62 99 ALA A O 1
ATOM 721 N N . LEU A 1 100 ? 0.282 -3.027 2.746 1.00 92.44 100 LEU A N 1
ATOM 722 C CA . LEU A 1 100 ? 1.548 -2.311 2.857 1.00 92.44 100 LEU A CA 1
ATOM 723 C C . LEU A 1 100 ? 2.713 -3.130 2.290 1.00 92.44 100 LEU A C 1
ATOM 725 O O . LEU A 1 100 ? 3.538 -2.588 1.557 1.00 92.44 100 LEU A O 1
ATOM 729 N N . GLY A 1 101 ? 2.769 -4.430 2.593 1.00 92.31 101 GLY A N 1
ATOM 730 C CA . GLY A 1 101 ? 3.771 -5.339 2.040 1.00 92.31 101 GLY A CA 1
ATOM 731 C C . GLY A 1 101 ? 3.701 -5.402 0.514 1.00 92.31 101 GLY A C 1
ATOM 732 O O . GLY A 1 101 ? 4.720 -5.253 -0.158 1.00 92.31 101 GLY A O 1
ATOM 733 N N . VAL A 1 102 ? 2.494 -5.531 -0.043 1.00 92.56 102 VAL A N 1
ATOM 734 C CA . VAL A 1 102 ? 2.274 -5.514 -1.498 1.00 92.56 102 VAL A CA 1
ATOM 735 C C . VAL A 1 102 ? 2.680 -4.169 -2.109 1.00 92.56 102 VAL A C 1
ATOM 737 O O . VAL A 1 102 ? 3.362 -4.160 -3.134 1.00 92.56 102 VAL A O 1
ATOM 740 N N . SER A 1 103 ? 2.340 -3.037 -1.486 1.00 90.81 103 SER A N 1
ATOM 741 C CA . SER A 1 103 ? 2.771 -1.708 -1.943 1.00 90.81 103 SER A CA 1
ATOM 742 C C . SER A 1 103 ? 4.289 -1.547 -1.912 1.00 90.81 103 SER A C 1
ATOM 744 O O . SER A 1 103 ? 4.850 -1.024 -2.869 1.00 90.81 103 SER A O 1
ATOM 746 N N . ALA A 1 104 ? 4.970 -2.023 -0.867 1.00 90.94 104 ALA A N 1
ATOM 747 C CA . ALA A 1 104 ? 6.427 -1.944 -0.766 1.00 90.94 104 ALA A CA 1
ATOM 748 C C . ALA A 1 104 ? 7.124 -2.782 -1.850 1.00 90.94 104 ALA A C 1
ATOM 750 O O . ALA A 1 104 ? 8.040 -2.295 -2.513 1.00 90.94 104 ALA A O 1
ATOM 751 N N . VAL A 1 105 ? 6.654 -4.013 -2.081 1.00 92.50 105 VAL A N 1
ATOM 752 C CA . VAL A 1 105 ? 7.168 -4.879 -3.156 1.00 92.50 105 VAL A CA 1
ATOM 753 C C . VAL A 1 105 ? 6.906 -4.252 -4.523 1.00 92.50 105 VAL A C 1
ATOM 755 O O . VAL A 1 105 ? 7.804 -4.206 -5.359 1.00 92.50 105 VAL A O 1
ATOM 758 N N . SER A 1 106 ? 5.705 -3.713 -4.740 1.00 88.38 106 SER A N 1
ATOM 759 C CA . SER A 1 106 ? 5.357 -3.040 -5.994 1.00 88.38 106 SER A CA 1
ATOM 760 C C . SER A 1 106 ? 6.226 -1.805 -6.215 1.00 88.38 106 SER A C 1
ATOM 762 O O . SER A 1 106 ? 6.728 -1.613 -7.317 1.00 88.38 106 SER A O 1
ATOM 764 N N . LEU A 1 107 ? 6.468 -0.989 -5.185 1.00 89.25 107 LEU A N 1
ATOM 765 C CA . LEU A 1 107 ? 7.341 0.184 -5.271 1.00 89.25 107 LEU A CA 1
ATOM 766 C C . LEU A 1 107 ? 8.759 -0.220 -5.676 1.00 89.25 107 LEU A C 1
ATOM 768 O O . LEU A 1 107 ? 9.323 0.374 -6.590 1.00 89.25 107 LEU A O 1
ATOM 772 N N . PHE A 1 108 ? 9.307 -1.254 -5.033 1.00 88.31 108 PHE A N 1
ATOM 773 C CA . PHE A 1 108 ? 10.621 -1.800 -5.361 1.00 88.31 108 PHE A CA 1
ATOM 774 C C . PHE A 1 108 ? 10.671 -2.256 -6.821 1.00 88.31 108 PHE A C 1
ATOM 776 O O . PHE A 1 108 ? 11.553 -1.830 -7.560 1.00 88.31 108 PHE A O 1
ATOM 783 N N . MET A 1 109 ? 9.678 -3.027 -7.275 1.00 87.31 109 MET A N 1
ATOM 784 C CA . MET A 1 109 ? 9.602 -3.493 -8.661 1.00 87.31 109 MET A CA 1
ATOM 785 C C . MET A 1 109 ? 9.488 -2.341 -9.668 1.00 87.31 109 MET A C 1
ATOM 787 O O . MET A 1 109 ? 10.183 -2.348 -10.677 1.00 87.31 109 MET A O 1
ATOM 791 N N . ASN A 1 110 ? 8.644 -1.338 -9.412 1.00 84.94 110 ASN A N 1
ATOM 792 C CA . ASN A 1 110 ? 8.515 -0.164 -10.284 1.00 84.94 110 ASN A CA 1
ATOM 793 C C . ASN A 1 110 ? 9.816 0.662 -10.310 1.00 84.94 110 ASN A C 1
ATOM 795 O O . ASN A 1 110 ? 10.195 1.177 -11.360 1.00 84.94 110 ASN A O 1
ATOM 799 N N . MET A 1 111 ? 10.559 0.706 -9.198 1.00 85.94 111 MET A N 1
ATOM 800 C CA . MET A 1 111 ? 11.874 1.347 -9.142 1.00 85.94 111 MET A CA 1
ATOM 801 C C . MET A 1 111 ? 12.893 0.672 -10.075 1.00 85.94 111 MET A C 1
ATOM 803 O O . MET A 1 111 ? 13.662 1.370 -10.728 1.00 85.94 111 MET A O 1
ATOM 807 N N . PHE A 1 112 ? 12.865 -0.661 -10.219 1.00 85.44 112 PHE A N 1
ATOM 808 C CA . PHE A 1 112 ? 13.727 -1.359 -11.192 1.00 85.44 112 PHE A CA 1
ATOM 809 C C . PHE A 1 112 ? 13.410 -1.039 -12.647 1.00 85.44 112 PHE A C 1
ATOM 811 O O . PHE A 1 112 ? 14.286 -1.175 -13.497 1.00 85.44 112 PHE A O 1
ATOM 818 N N . HIS A 1 113 ? 12.174 -0.650 -12.947 1.00 80.75 113 HIS A N 1
ATOM 819 C CA . HIS A 1 113 ? 11.748 -0.391 -14.318 1.00 80.75 113 HIS A CA 1
ATOM 820 C C . HIS A 1 113 ? 12.108 1.016 -14.820 1.00 80.75 113 HIS A C 1
ATOM 822 O O . HIS A 1 113 ? 11.987 1.258 -16.017 1.00 80.75 113 HIS A O 1
ATOM 828 N N . GLY A 1 114 ? 12.580 1.915 -13.951 1.00 78.19 114 GLY A N 1
ATOM 829 C CA . GLY A 1 114 ? 12.993 3.272 -14.335 1.00 78.19 114 GLY A CA 1
ATOM 830 C C . GLY A 1 114 ? 12.967 4.280 -13.187 1.00 78.19 114 GLY A C 1
ATOM 831 O O . GLY A 1 114 ? 13.652 5.292 -13.243 1.00 78.19 114 GLY A O 1
ATOM 832 N N . GLY A 1 115 ? 12.268 3.967 -12.091 1.00 72.94 115 GLY A N 1
ATOM 833 C CA . GLY A 1 115 ? 12.186 4.852 -10.933 1.00 72.94 115 GLY A CA 1
ATOM 834 C C . GLY A 1 115 ? 10.985 5.791 -10.977 1.00 72.94 115 GLY A C 1
ATOM 835 O O . GLY A 1 115 ? 9.914 5.426 -11.450 1.00 72.94 115 GLY A O 1
ATOM 836 N N . LEU A 1 116 ? 11.135 6.982 -10.399 1.00 70.19 116 LEU A N 1
ATOM 837 C CA . LEU A 1 116 ? 10.081 8.006 -10.340 1.00 70.19 116 LEU A CA 1
ATOM 838 C C . LEU A 1 116 ? 10.194 9.050 -11.470 1.00 70.19 116 LEU A C 1
ATOM 840 O O . LEU A 1 116 ? 9.478 10.053 -11.417 1.00 70.19 116 LEU A O 1
ATOM 844 N N . TYR A 1 117 ? 11.094 8.850 -12.441 1.00 67.12 117 TYR A N 1
ATOM 845 C CA . TYR A 1 117 ? 11.448 9.818 -13.483 1.00 67.12 117 TYR A CA 1
ATOM 846 C C . TYR A 1 117 ? 11.708 9.158 -14.836 1.00 67.12 117 TYR A C 1
ATOM 848 O O . TYR A 1 117 ? 12.211 8.016 -14.845 1.00 67.12 117 TYR A O 1
#

Sequence (117 aa):
MAHTIRRTGTATGPVGTPGATAVGTHRPRLSLNSDGRAHPRENTLVAVTVLFALVAGICVFFRDMHILGAWTALGGVVTGLISQMFSATTGERAVTILALGVSAVSLFMNMFHGGLY

Foldseek 3Di:
DDDDDDDDDDDDDPPDDPPPPPPPPPPPPLDLCPPPDDPPVLVVLLVLLLVLLVVLLVLLVPLVCLLVSLVSLVVSLVSLVVSCVVRPDPSSVVSSVVSNVSSVVSNVSSCVSPHND

Solvent-accessible surface area (backbone atoms only — not comparable to full-atom values): 6570 Å² total; per-residue (Å²): 139,88,82,87,83,84,86,82,80,90,74,90,67,80,89,68,72,84,71,72,78,77,76,70,78,79,72,79,72,91,36,63,50,73,83,76,60,93,54,70,68,49,55,48,41,41,52,51,15,41,49,25,14,51,54,9,47,58,26,60,81,37,66,91,37,13,44,62,12,21,52,32,4,48,49,7,35,53,39,20,59,52,34,61,78,61,45,87,31,72,48,41,42,54,52,30,52,53,25,25,50,45,3,48,53,23,24,55,54,9,42,74,58,61,24,82,107

Secondary structure (DSSP, 8-state):
-------------------------------S-TTSS--HHHHHHHHHHHHHHHHHHHHTT-GGGHHHHHHHHHHHHHHHHHHHHH--SHHHHHHHHHHHHHHHHHHHHHHHHT---

Radius of gyration: 25.58 Å; Cα contacts (8 Å, |Δi|>4): 141; chains: 1; bounding box: 33×47×82 Å

Nearest PDB structures (foldseek):
  8fih-assembly1_C  TM=5.279E-01  e=5.894E+00  synthetic construct
  5los-assembly1_A  TM=3.589E-01  e=3.087E+00  Serendipita indica DSM 11827
  7tkg-assembly1_5  TM=3.311E-01  e=3.087E+00  Saccharomyces cerevisiae
  7tkq-assembly1_6  TM=3.168E-01  e=3.258E+00  Saccharomyces cerevisiae

pLDDT: mean 74.91, std 13.78, range [44.59, 92.62]

Mean predicted aligned error: 14.06 Å

=== Feature glossary ===
Each block in this record encodes a different view of the same protein. In brief:

Predicted aligned error. PAE(i, j) answers: if I align the predicted and true structures on residue i, how far off (in Å) do I expect residue j to be? A block-diagonal PAE matrix with low values on the blocks and high values off-diagonal is the signature of a multi-domain protein with confidently predicted domains but uncertain inter-domain orientation.

Contact-map, Ramachandran, and PAE plots. Plot images: a contact map (which residues are close in 3D, as an N×N binary image), a Ramachandran scatter (backbone torsion angles, revealing secondary-structure composition at a glance), and — for AlphaFold structures — a PAE heatmap (pairwise prediction confidence).

Backbone torsions (φ/ψ). φ (phi) and ψ (psi) are the two rotatable backbone dihedrals per residue: φ is the C(i-1)–N–Cα–C torsion, ψ is the N–Cα–C–N(i+1) torsion, both in degrees on (−180°, 180°]. α-helical residues cluster near (−60°, −45°); β-strand residues near (−120°, +130°). A Ramachandran plot is simply a scatter of (φ, ψ) for every residue.

Foldseek 3Di. A 3Di character summarizes, for each residue, the relative orientation of the Cα frame of its nearest spatial neighbor. Because it encodes fold topology rather than chemistry, 3Di alignments detect remote structural similarity that sequence alignment misses.

Radius of gyration, Cα contacts, bounding box. Three whole-structure scalars: the radius of gyration (RMS distance of Cα from centroid, in Å), the count of Cα–Cα contacts (pairs closer than 8 Å and separated by more than four residues in sequence — i.e. tertiary, not local, contacts), and the bounding-box dimensions. Together they distinguish compact globular folds from extended fibres or disordered chains.

Sequence. Sequence gives the chain of amino acids in standard one-letter code (A=alanine, C=cysteine, …, Y=tyrosine), read N→C. It is the only feature that is directly encoded by the gene; all structural features are derived from the folded form of this sequence.

mmCIF coordinates. Atomic coordinates in PDBx/mmCIF format — the same representation the Protein Data Bank distributes. Each line of the _atom_site loop places one backbone atom in Cartesian space (units: ångströms, origin: arbitrary).

Secondary structure (3-state, P-SEA). Three-state secondary structure (P-SEA) collapses the eight DSSP classes into helix (a)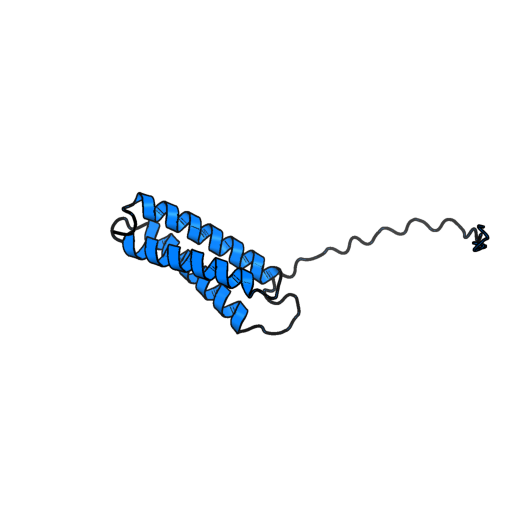, strand (b), and coil (c). P-SEA assigns these from Cα geometry alone — distances and angles — without requiring backbone oxygens, so it works on any Cα trace.

InterPro / GO / CATH / organism. Functional annotations link the protein to curated databases. InterPro entries identify conserved domains and families by matching the sequence against member-database signatures (Pfam, PROSITE, CDD, …). Gene Ontology (GO) terms describe molecular function, biological process, and cellular component in a controlled vocabulary. CATH places the structure in a hierarchical fold classification (Class/Architecture/Topology/Homologous-superfamily). The organism is the source species.

B-factor. B-factor (Debye–Waller factor) reflects atomic displacement in the crystal lattice. It is an experimental observable (units Å²), not a prediction; low values mean the atom is pinned down, high values mean it moves or is heterogeneous across the crystal.

Rendered structure images. Structure images are PyMOL renders from six orthogonal camera directions. Cartoon representation draws helices as coils and strands as arrows; sticks shows the backbone as bonds; surface shows the solvent-excluded envelope. Rainbow coloring maps sequence position to hue (blue→red, N→C); chain coloring assigns a distinct color per polypeptide.

Solvent-accessible surface area. Solvent-accessible surface area (SASA) is the area in Å² traced out by the centre of a 1.4 Å probe sphere (a water molecule) rolled over the protein's van der Waals surface (Shrake–Rupley / Lee–Richards construction). Buried residues have near-zero SASA; fully exposed residues can exceed 200 Å². The total SASA scales roughly with the number of surface residues.

Secondary structure (8-state, DSSP). The SS8 string is DSSP's per-residue secondary-structure call. α-helix (H) means an i→i+4 H-bond ladder; β-strand (E) means the residue participates in a β-sheet; 3₁₀ (G) and π (I) are tighter and wider helices; T/S are turns/bends; '-' is loop.

pLDDT. For AlphaFold models, the B-factor field carries pLDDT — the model's own estimate of local accuracy on a 0–100 scale. Regions with pLDDT<50 should be treated as essentially unmodeled; they often correspond to intrinsically disordered segments.

Nearest PDB structures. Nearest PDB neighbors are the top structural matches found by Foldseek when searching this structure against the entire Protein Data Bank. Each hit reports a TM-score (0 to 1; >0.5 almost always implies the same fold) and an E-value. These are *structural* homologs — they may share no detectable sequence similarity.